Protein AF-A0A6G3WJV9-F1 (afdb_monomer_lite)

Foldseek 3Di:
DDCDDDCVVVVDDPDDDDQHADDLQEFDQFPVGTDWDWDADPVRDIDIGGHDDHDPDPNHAHPLLVVLVVCCVPCPPVDPDPSVVSNRD

Organism: NCBI:txid2706086

Sequence (89 aa):
VSTKLNRSHAVTGTRALILPTLGRTDKDVQAGGKQFVTVEDSMGMVHASRGNLTPASPHLLSEPAIIARLARAVLGAGSRTDWEAFERD

pLDDT: mean 93.69, std 2.6, range [79.19, 96.81]

Radius of gyration: 14.97 Å; chains: 1; bounding box: 36×36×32 Å

Secondary structure (DSSP, 8-state):
-BSS--GGGTS-SS-----BB--TTB--EETTEE--EEEE-TT--EEEE---BPPS-TT-B-HHHHHHHHHHHHHGGG--S-HHHHHH-

Structure (mmCIF, N/CA/C/O backbone):
data_AF-A0A6G3WJV9-F1
#
_entry.id   AF-A0A6G3WJV9-F1
#
loop_
_atom_site.group_PDB
_atom_site.id
_atom_site.type_symbol
_atom_site.label_atom_id
_atom_site.label_alt_id
_atom_site.label_comp_id
_atom_site.label_asym_id
_atom_site.label_entity_id
_atom_site.label_seq_id
_atom_site.pdbx_PDB_ins_code
_atom_site.Cartn_x
_atom_site.Cartn_y
_atom_site.Cartn_z
_atom_site.occupancy
_atom_site.B_iso_or_equiv
_atom_site.auth_seq_id
_atom_site.auth_comp_id
_atom_site.auth_asym_id
_atom_site.auth_atom_id
_atom_site.pdbx_PDB_model_num
ATOM 1 N N . VAL A 1 1 ? -3.821 -5.022 1.120 1.00 93.88 1 VAL A N 1
ATOM 2 C CA . VAL A 1 1 ? -3.227 -4.040 0.189 1.00 93.88 1 VAL A CA 1
ATOM 3 C C . VAL A 1 1 ? -2.219 -4.800 -0.647 1.00 93.88 1 VAL A C 1
ATOM 5 O O . VAL A 1 1 ? -1.497 -5.604 -0.067 1.00 93.88 1 VAL A O 1
ATOM 8 N N . SER A 1 2 ? -2.256 -4.680 -1.974 1.00 94.44 2 SER A N 1
ATOM 9 C CA . SER A 1 2 ? -1.553 -5.637 -2.841 1.00 94.44 2 SER A CA 1
ATOM 10 C C . SER A 1 2 ? -0.985 -4.971 -4.090 1.00 94.44 2 SER A C 1
ATOM 12 O O . SER A 1 2 ? -1.713 -4.327 -4.839 1.00 94.44 2 SER A O 1
ATOM 14 N N . THR A 1 3 ? 0.306 -5.180 -4.343 1.00 93.50 3 THR A N 1
ATOM 15 C CA . THR A 1 3 ? 1.008 -4.742 -5.567 1.00 93.50 3 THR A CA 1
ATOM 16 C C . THR A 1 3 ? 0.856 -5.743 -6.711 1.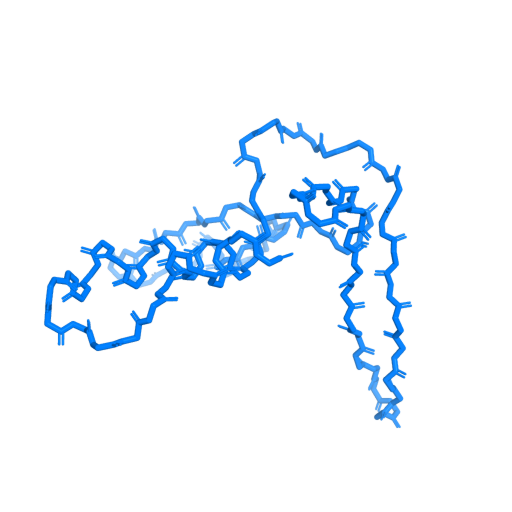00 93.50 3 THR A C 1
ATOM 18 O O . THR A 1 3 ? 0.903 -5.390 -7.885 1.00 93.50 3 THR A O 1
ATOM 21 N N . LYS A 1 4 ? 0.671 -7.023 -6.372 1.00 92.56 4 LYS A N 1
ATOM 22 C CA . LYS A 1 4 ? 0.505 -8.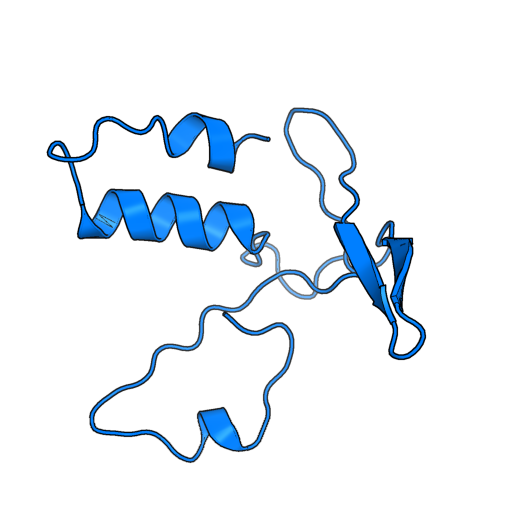128 -7.316 1.00 92.56 4 LYS A CA 1
ATOM 23 C C . LYS A 1 4 ? -0.416 -9.187 -6.729 1.00 92.56 4 LYS A C 1
ATOM 25 O O . LYS A 1 4 ? -0.426 -9.420 -5.520 1.00 92.56 4 LYS A O 1
ATOM 30 N N . LEU A 1 5 ? -1.160 -9.873 -7.593 1.00 92.75 5 LEU A N 1
ATOM 31 C CA . LEU A 1 5 ? -1.967 -11.016 -7.187 1.00 92.75 5 LEU A CA 1
ATOM 32 C C . LEU A 1 5 ? -1.093 -12.223 -6.806 1.00 92.75 5 LEU A C 1
ATOM 34 O O . LEU A 1 5 ? -0.145 -12.569 -7.507 1.00 92.75 5 LEU A O 1
ATOM 38 N N . ASN A 1 6 ? -1.442 -12.887 -5.708 1.00 93.69 6 ASN A N 1
ATOM 39 C CA . ASN A 1 6 ? -0.883 -14.159 -5.275 1.00 93.69 6 ASN A CA 1
ATOM 40 C C . ASN A 1 6 ? -2.021 -15.101 -4.817 1.00 93.69 6 ASN A C 1
ATOM 42 O O . ASN A 1 6 ? -3.195 -14.720 -4.828 1.00 93.69 6 ASN A O 1
ATOM 46 N N . ARG A 1 7 ? -1.673 -16.330 -4.409 1.00 92.88 7 ARG A N 1
ATOM 47 C CA . ARG A 1 7 ? -2.640 -17.378 -4.036 1.00 92.88 7 ARG A CA 1
ATOM 48 C C . ARG A 1 7 ? -3.573 -16.988 -2.884 1.00 92.88 7 ARG A C 1
ATOM 50 O O . ARG A 1 7 ? -4.715 -17.438 -2.888 1.00 92.88 7 ARG A O 1
ATOM 57 N N . SER A 1 8 ? -3.140 -16.162 -1.929 1.00 89.69 8 SER A N 1
ATOM 58 C CA . SER A 1 8 ? -3.989 -15.779 -0.790 1.00 89.69 8 SER A CA 1
ATOM 59 C C . SER A 1 8 ? -5.197 -14.941 -1.212 1.00 89.69 8 SER A C 1
ATOM 61 O O . SER A 1 8 ? -6.213 -14.949 -0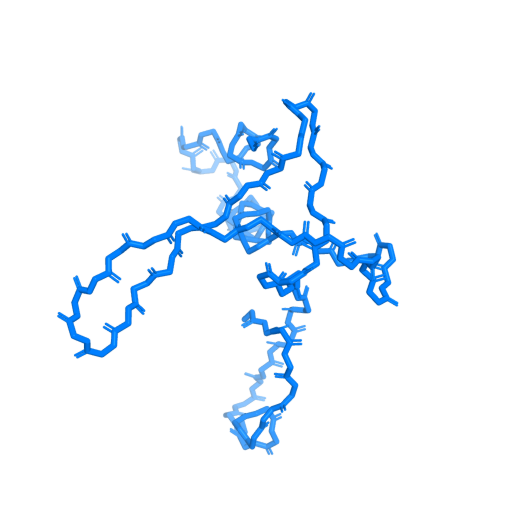.530 1.00 89.69 8 SER A O 1
ATOM 63 N N . HIS A 1 9 ? -5.149 -14.294 -2.379 1.00 93.81 9 HIS A N 1
ATOM 64 C CA . HIS A 1 9 ? -6.314 -13.596 -2.924 1.00 93.81 9 HIS A CA 1
ATOM 65 C C . HIS A 1 9 ? -7.385 -14.539 -3.488 1.00 93.81 9 HIS A C 1
ATOM 67 O O . HIS A 1 9 ? -8.519 -14.114 -3.675 1.00 93.81 9 HIS A O 1
ATOM 73 N N . ALA A 1 10 ? -7.036 -15.797 -3.769 1.00 93.19 10 ALA A N 1
ATOM 74 C CA . ALA A 1 10 ? -7.975 -16.819 -4.231 1.00 93.19 10 ALA A CA 1
ATOM 75 C C . ALA A 1 10 ? -8.478 -17.724 -3.093 1.00 93.19 10 ALA A C 1
ATOM 77 O O . ALA A 1 10 ? -9.433 -18.471 -3.283 1.00 93.19 10 ALA A O 1
ATOM 78 N N . VAL A 1 11 ? -7.836 -17.680 -1.920 1.00 94.31 11 VAL A N 1
ATOM 79 C CA . VAL A 1 11 ? -8.188 -18.489 -0.746 1.00 94.31 11 VAL A CA 1
ATOM 80 C C . VAL A 1 11 ? -8.534 -17.549 0.401 1.00 94.31 11 VAL A C 1
ATOM 82 O O . VAL A 1 11 ? -7.667 -17.145 1.174 1.00 94.31 11 VAL A O 1
ATOM 85 N N . THR A 1 12 ? -9.807 -17.169 0.487 1.00 94.12 12 THR A N 1
ATOM 86 C CA . THR A 1 12 ? -10.299 -16.169 1.441 1.00 94.12 12 THR A CA 1
ATOM 87 C C . THR A 1 12 ? -11.207 -16.799 2.495 1.00 94.12 12 THR A C 1
ATOM 89 O O . THR A 1 12 ? -11.779 -17.863 2.272 1.00 94.12 12 THR A O 1
ATOM 92 N N . GLY A 1 13 ? -11.387 -16.117 3.632 1.00 91.69 13 GLY A N 1
ATOM 93 C CA . GLY A 1 13 ? -12.502 -16.395 4.545 1.00 91.69 13 GLY A CA 1
ATOM 94 C C . GLY A 1 13 ? -13.838 -15.925 3.954 1.00 91.69 13 GLY A C 1
ATOM 95 O O . GLY A 1 13 ? -14.011 -15.889 2.738 1.00 91.69 13 GLY A O 1
ATOM 96 N N . THR A 1 14 ? -14.766 -15.476 4.802 1.00 95.62 14 THR A N 1
ATOM 97 C CA . THR A 1 14 ? -16.094 -14.991 4.373 1.00 95.62 14 THR A CA 1
ATOM 98 C C . THR A 1 14 ? -16.028 -13.885 3.318 1.00 95.62 14 THR A C 1
ATOM 100 O O . THR A 1 14 ? -16.845 -13.841 2.402 1.00 95.62 14 THR A O 1
ATOM 103 N N . ARG A 1 15 ? -15.066 -12.967 3.445 1.00 92.62 15 ARG A N 1
ATOM 104 C CA . ARG A 1 15 ? -14.848 -11.878 2.493 1.00 92.62 15 ARG A CA 1
ATOM 105 C C . ARG A 1 15 ? -13.401 -11.412 2.564 1.00 92.62 15 ARG A C 1
ATOM 107 O O . ARG A 1 15 ? -12.837 -11.321 3.651 1.00 92.62 15 ARG A O 1
ATOM 114 N N . ALA A 1 16 ? -12.837 -11.055 1.418 1.00 93.19 16 ALA A N 1
ATOM 115 C CA . ALA A 1 16 ? -11.593 -10.304 1.339 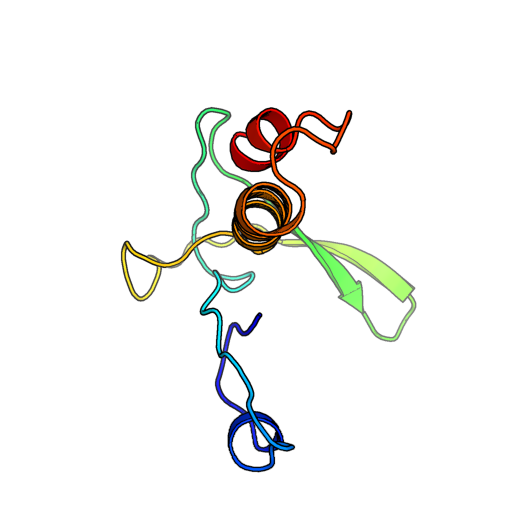1.00 93.19 16 ALA A CA 1
ATOM 116 C C . ALA A 1 16 ? -11.749 -9.137 0.362 1.00 93.19 16 ALA A C 1
ATOM 118 O O . ALA A 1 16 ? -12.555 -9.193 -0.569 1.00 93.19 16 ALA A O 1
ATOM 119 N N . LEU A 1 17 ? -10.973 -8.080 0.587 1.00 93.12 17 LEU A N 1
ATOM 120 C CA . LEU A 1 17 ? -10.857 -6.945 -0.320 1.00 93.12 17 LEU A CA 1
ATOM 121 C C . LEU A 1 17 ? -9.428 -6.890 -0.844 1.00 93.12 17 LEU A C 1
ATOM 123 O O . LEU A 1 17 ? -8.470 -6.958 -0.072 1.00 93.12 17 LEU A O 1
ATOM 127 N N . ILE A 1 18 ? -9.291 -6.730 -2.155 1.00 94.25 18 ILE A N 1
ATOM 128 C CA . ILE A 1 18 ? -8.013 -6.406 -2.778 1.00 94.25 18 ILE A CA 1
ATOM 129 C C . ILE A 1 18 ? -8.000 -4.897 -2.967 1.00 94.25 18 ILE A C 1
ATOM 131 O O . ILE A 1 18 ? -8.880 -4.345 -3.621 1.00 94.25 18 ILE A O 1
ATOM 135 N N . LEU A 1 19 ? -7.006 -4.246 -2.372 1.00 95.56 19 LEU A N 1
ATOM 136 C CA . LEU A 1 19 ? -6.759 -2.815 -2.512 1.00 95.56 19 LEU A CA 1
ATOM 137 C C . LEU A 1 19 ? -5.457 -2.667 -3.309 1.00 95.56 19 LEU A C 1
ATOM 139 O O . LEU A 1 19 ? -4.388 -2.868 -2.719 1.00 95.56 19 LEU A O 1
ATOM 143 N N . PRO A 1 20 ? -5.534 -2.439 -4.635 1.00 95.56 20 PRO A N 1
ATOM 144 C CA . PRO A 1 20 ? -4.359 -2.302 -5.486 1.00 95.56 20 PRO A CA 1
ATOM 145 C C . PRO A 1 20 ? -3.508 -1.109 -5.056 1.00 95.56 20 PRO A C 1
ATOM 147 O O . PRO A 1 20 ? -4.041 -0.022 -4.839 1.00 95.56 20 PRO A O 1
ATOM 150 N N . THR A 1 21 ? -2.197 -1.305 -4.951 1.00 96.56 21 THR A N 1
ATOM 151 C CA . THR A 1 21 ? -1.257 -0.255 -4.540 1.00 96.56 21 THR A CA 1
ATOM 152 C C . THR A 1 21 ? -0.076 -0.151 -5.493 1.00 96.56 21 THR A C 1
ATOM 154 O O . THR A 1 21 ? 0.218 -1.095 -6.232 1.00 96.56 21 THR A O 1
ATOM 157 N N . LEU A 1 22 ? 0.593 0.998 -5.464 1.00 96.19 22 LEU A N 1
ATOM 158 C CA . LEU A 1 22 ? 1.853 1.225 -6.160 1.00 96.19 22 LEU A CA 1
ATOM 159 C C . LEU A 1 22 ? 2.921 0.237 -5.674 1.00 96.19 22 LEU A C 1
ATOM 161 O O . LEU A 1 22 ? 3.117 0.031 -4.476 1.00 96.19 22 LEU A O 1
ATOM 165 N N . GLY A 1 23 ? 3.632 -0.378 -6.612 1.00 94.06 23 GLY A N 1
ATOM 166 C CA . GLY A 1 23 ? 4.838 -1.140 -6.321 1.00 94.06 23 GLY A CA 1
ATOM 167 C C . GLY A 1 23 ? 6.045 -0.230 -6.102 1.00 94.06 23 GLY A C 1
ATOM 168 O O . GLY A 1 23 ? 6.095 0.898 -6.579 1.00 94.06 23 GLY A O 1
ATOM 169 N N . ARG A 1 24 ? 7.098 -0.756 -5.464 1.00 92.81 24 ARG A N 1
ATOM 170 C CA . ARG A 1 24 ? 8.356 -0.014 -5.220 1.00 92.81 24 ARG A CA 1
ATOM 171 C C . ARG A 1 24 ? 9.040 0.526 -6.487 1.00 92.81 24 ARG A C 1
ATOM 173 O O . ARG A 1 24 ? 9.895 1.400 -6.414 1.00 92.81 24 ARG A O 1
ATOM 180 N N . THR A 1 25 ? 8.728 -0.047 -7.649 1.00 94.00 25 THR A N 1
ATOM 181 C CA . THR A 1 25 ? 9.255 0.370 -8.956 1.00 94.00 25 THR A CA 1
ATOM 182 C C . THR A 1 25 ? 8.402 1.432 -9.635 1.00 94.00 25 THR A C 1
ATOM 184 O O . THR A 1 25 ? 8.881 2.059 -10.585 1.00 94.00 25 THR A O 1
ATOM 187 N N . ASP A 1 26 ? 7.176 1.642 -9.165 1.00 95.56 26 ASP A N 1
ATOM 188 C CA . ASP A 1 26 ? 6.255 2.617 -9.727 1.00 95.56 26 ASP A CA 1
ATOM 189 C C . ASP A 1 26 ? 6.618 4.021 -9.260 1.00 95.56 26 ASP A C 1
ATOM 191 O O . ASP A 1 26 ? 7.070 4.254 -8.138 1.00 95.56 26 ASP A O 1
ATOM 195 N N . LYS A 1 27 ? 6.459 4.977 -10.163 1.00 95.56 27 LYS A N 1
ATOM 196 C CA . LYS A 1 27 ? 6.675 6.382 -9.875 1.00 95.56 27 LYS A CA 1
ATOM 197 C C . LYS A 1 27 ? 5.529 6.880 -9.004 1.00 95.56 27 LYS A C 1
ATOM 199 O O . LYS A 1 27 ? 4.393 6.948 -9.463 1.00 95.56 27 LYS A O 1
ATOM 204 N N . ASP A 1 28 ? 5.874 7.278 -7.790 1.00 94.56 28 ASP A N 1
ATOM 205 C CA . ASP A 1 28 ? 4.972 7.935 -6.857 1.00 94.56 28 ASP A CA 1
ATOM 206 C C . ASP A 1 28 ? 5.303 9.434 -6.797 1.00 94.56 28 ASP A C 1
ATOM 208 O O . ASP A 1 28 ? 6.449 9.822 -6.538 1.00 94.56 28 ASP A O 1
ATOM 212 N N . VAL A 1 29 ? 4.323 10.272 -7.133 1.00 91.69 29 VAL A N 1
ATOM 213 C CA . VAL A 1 29 ? 4.452 11.733 -7.161 1.00 91.69 29 VAL A CA 1
ATOM 214 C C . VAL A 1 29 ? 3.322 12.322 -6.335 1.00 91.69 29 VAL A C 1
ATOM 216 O O . VAL A 1 29 ? 2.160 12.227 -6.722 1.00 91.69 29 VAL A O 1
ATOM 219 N N . GLN A 1 30 ? 3.693 12.956 -5.229 1.00 89.62 30 GLN A N 1
ATOM 220 C CA . GLN A 1 30 ? 2.785 13.646 -4.321 1.00 89.62 30 GLN A CA 1
ATOM 221 C C . GLN A 1 30 ? 2.989 15.160 -4.406 1.00 89.62 30 GLN A C 1
ATOM 223 O O . GLN A 1 30 ? 3.837 15.648 -5.160 1.00 89.62 30 GLN A O 1
ATOM 228 N N . ALA A 1 31 ? 2.227 15.918 -3.616 1.00 87.19 31 ALA A N 1
ATOM 229 C CA . ALA A 1 31 ? 2.362 17.373 -3.543 1.00 87.19 31 ALA A CA 1
ATOM 230 C C . ALA A 1 31 ? 3.794 17.809 -3.169 1.00 87.19 31 ALA A C 1
ATOM 232 O O . ALA A 1 31 ? 4.296 18.792 -3.711 1.00 87.19 31 ALA A O 1
ATOM 233 N N . GLY A 1 32 ? 4.469 17.045 -2.299 1.00 86.69 32 GLY A N 1
ATOM 234 C CA . GLY A 1 32 ? 5.871 17.254 -1.912 1.00 86.69 32 GLY A CA 1
ATOM 235 C C . GLY A 1 32 ? 6.910 16.812 -2.954 1.00 86.69 32 GLY A C 1
ATOM 236 O O . GLY A 1 32 ? 8.105 17.043 -2.769 1.00 86.69 32 GLY A O 1
ATOM 237 N N . GLY A 1 33 ? 6.482 16.204 -4.064 1.00 91.50 33 GLY A N 1
ATOM 238 C CA . GLY A 1 33 ? 7.348 15.734 -5.141 1.00 91.50 33 GLY A CA 1
ATOM 239 C C . GLY A 1 33 ? 7.459 14.212 -5.220 1.00 91.50 33 GLY A C 1
ATOM 240 O O . GLY A 1 33 ? 6.543 13.471 -4.871 1.00 91.50 33 GLY A O 1
ATOM 241 N N . LYS A 1 34 ? 8.578 13.736 -5.780 1.00 92.94 34 LYS A N 1
ATOM 242 C CA . LYS A 1 34 ? 8.790 12.309 -6.050 1.00 92.94 34 LYS A CA 1
ATOM 243 C C . LYS A 1 34 ? 9.165 11.554 -4.774 1.00 92.94 34 LYS A C 1
ATOM 245 O O . LYS A 1 34 ? 10.256 11.767 -4.227 1.00 92.94 34 LYS A O 1
ATOM 250 N N . GLN A 1 35 ? 8.312 10.610 -4.396 1.00 93.44 35 GLN A N 1
ATOM 251 C CA . GLN A 1 35 ? 8.466 9.823 -3.180 1.00 93.44 35 GLN A CA 1
ATOM 252 C C . GLN A 1 35 ? 9.477 8.683 -3.328 1.00 93.44 35 GLN A C 1
ATOM 254 O O . GLN A 1 35 ? 9.914 8.315 -4.429 1.00 93.44 35 GLN A O 1
ATOM 259 N N . PHE A 1 36 ? 9.895 8.152 -2.183 1.00 92.94 36 PHE A N 1
ATOM 260 C CA . PHE A 1 36 ? 10.700 6.943 -2.075 1.00 92.94 36 PHE A CA 1
ATOM 261 C C . PHE A 1 36 ? 10.156 6.069 -0.950 1.00 92.94 36 PHE A C 1
ATOM 263 O O . PHE A 1 36 ? 9.563 6.566 -0.001 1.00 92.94 36 PHE A O 1
ATOM 270 N N . VAL A 1 37 ? 10.395 4.767 -1.049 1.00 91.62 37 VAL A N 1
ATOM 271 C CA . VAL A 1 37 ? 10.054 3.806 0.005 1.00 91.62 37 VAL A CA 1
ATOM 272 C C . VAL A 1 37 ? 11.326 3.190 0.560 1.00 91.62 37 VAL A C 1
ATOM 274 O O . VAL A 1 37 ? 12.309 3.046 -0.166 1.00 91.62 37 VAL A O 1
ATOM 277 N N . THR A 1 38 ? 11.335 2.817 1.831 1.00 93.25 38 THR A N 1
ATOM 278 C CA . THR A 1 38 ? 12.414 2.008 2.401 1.00 93.25 38 THR A CA 1
ATOM 279 C C . THR A 1 38 ? 12.087 0.527 2.249 1.00 93.25 38 THR A C 1
ATOM 281 O O . THR A 1 38 ? 10.928 0.118 2.298 1.00 93.25 38 THR A O 1
ATOM 284 N N . VAL A 1 39 ? 13.112 -0.284 2.010 1.00 91.31 39 VAL A N 1
ATOM 285 C CA . VAL A 1 39 ? 13.001 -1.740 1.916 1.00 91.31 39 VAL A CA 1
ATOM 286 C C . VAL A 1 39 ? 14.061 -2.347 2.816 1.00 91.31 39 VAL A C 1
ATOM 288 O O . VAL A 1 39 ? 15.215 -1.925 2.770 1.00 91.31 39 VAL A O 1
ATOM 291 N N . GLU A 1 40 ? 13.648 -3.328 3.608 1.00 95.38 40 GLU A N 1
ATOM 292 C CA . GLU A 1 40 ? 14.526 -4.190 4.391 1.00 95.38 40 GLU A CA 1
ATOM 293 C C . GLU A 1 40 ? 14.712 -5.522 3.652 1.00 95.38 40 GLU A C 1
ATOM 295 O O . GLU A 1 40 ? 13.741 -6.089 3.137 1.00 95.38 40 GLU A O 1
ATOM 300 N N . ASP A 1 41 ? 15.950 -6.007 3.557 1.00 92.94 41 ASP A N 1
ATOM 301 C CA . ASP A 1 41 ? 16.258 -7.323 2.993 1.00 92.94 41 ASP A CA 1
ATOM 302 C C . ASP A 1 41 ? 16.457 -8.403 4.072 1.00 92.94 41 ASP A C 1
ATOM 304 O O . ASP A 1 41 ? 16.431 -8.144 5.272 1.00 92.94 41 ASP A O 1
ATOM 308 N N . SER A 1 42 ? 16.659 -9.655 3.654 1.00 93.81 42 SER A N 1
ATOM 309 C CA . SER A 1 42 ? 16.826 -10.787 4.578 1.00 93.81 42 SER A CA 1
ATOM 310 C C . SER A 1 42 ? 18.088 -10.722 5.445 1.00 93.81 42 SER A C 1
ATOM 312 O O . SER A 1 42 ? 18.218 -11.527 6.364 1.00 93.81 42 SER A O 1
ATOM 314 N N . MET A 1 43 ? 19.013 -9.805 5.154 1.00 96.00 43 MET A N 1
ATOM 315 C CA . MET A 1 43 ? 20.217 -9.564 5.950 1.00 96.00 43 MET A CA 1
ATOM 316 C C . MET A 1 43 ? 20.017 -8.408 6.944 1.00 96.00 43 MET A C 1
ATOM 318 O O . MET A 1 43 ? 20.963 -8.033 7.635 1.00 96.00 43 MET A O 1
ATOM 322 N N . GLY A 1 44 ? 18.799 -7.854 7.033 1.00 93.88 44 GLY A N 1
ATOM 323 C CA . GLY A 1 44 ? 18.448 -6.742 7.918 1.00 93.88 44 GLY A CA 1
ATOM 324 C C . GLY A 1 44 ? 18.915 -5.379 7.404 1.00 93.88 44 GLY A C 1
ATOM 325 O O . GLY A 1 44 ? 18.991 -4.421 8.175 1.00 93.88 44 GLY A O 1
ATOM 326 N N . MET A 1 45 ? 19.270 -5.273 6.120 1.00 95.12 45 MET A N 1
ATOM 327 C CA . MET A 1 45 ? 19.772 -4.028 5.548 1.00 95.12 45 MET A CA 1
ATOM 328 C C . MET A 1 45 ? 18.626 -3.167 5.020 1.00 95.12 45 MET A C 1
ATOM 330 O O . MET A 1 45 ? 17.808 -3.625 4.222 1.00 95.12 45 MET A O 1
ATOM 334 N N . VAL A 1 46 ? 18.589 -1.898 5.441 1.00 95.44 46 VAL A N 1
ATOM 335 C CA . VAL A 1 46 ? 17.560 -0.930 5.034 1.00 95.44 46 VAL A CA 1
ATOM 336 C C . VAL A 1 46 ? 18.092 -0.003 3.946 1.00 95.44 46 VAL A C 1
ATOM 338 O O . VAL A 1 46 ? 19.091 0.695 4.132 1.00 95.44 46 VAL A O 1
ATOM 341 N N . HIS A 1 47 ? 17.383 0.060 2.819 1.00 93.75 47 HIS A N 1
ATOM 342 C CA . HIS A 1 47 ? 17.745 0.906 1.682 1.00 93.75 47 HIS A CA 1
ATOM 343 C C . HIS A 1 47 ? 16.538 1.644 1.102 1.00 93.75 47 HIS A C 1
ATOM 345 O O . HIS A 1 47 ? 15.415 1.145 1.116 1.00 93.75 47 HIS A O 1
ATOM 351 N N . ALA A 1 48 ? 16.774 2.831 0.539 1.00 93.69 48 ALA A N 1
ATOM 352 C CA . ALA A 1 48 ? 15.748 3.587 -0.172 1.00 93.69 48 ALA A CA 1
ATOM 353 C C . ALA A 1 48 ? 15.550 3.057 -1.605 1.00 93.69 48 ALA A C 1
ATOM 355 O O . ALA A 1 48 ? 16.509 2.818 -2.339 1.00 93.69 48 ALA A O 1
ATOM 356 N N . SER A 1 49 ? 14.296 2.944 -2.035 1.00 92.81 49 SER A N 1
ATOM 357 C CA . SER A 1 49 ? 13.881 2.589 -3.388 1.00 92.81 49 SER A CA 1
ATOM 358 C C . SER A 1 49 ? 13.044 3.717 -3.982 1.00 92.81 49 SER A C 1
ATOM 360 O O . SER A 1 49 ? 12.037 4.137 -3.413 1.00 92.81 49 SER A O 1
ATOM 362 N N . ARG A 1 50 ? 13.471 4.221 -5.143 1.00 93.56 50 ARG A N 1
ATOM 363 C CA . ARG A 1 50 ? 12.754 5.240 -5.915 1.00 93.56 50 ARG A CA 1
ATOM 364 C C . ARG A 1 50 ? 12.265 4.640 -7.221 1.00 93.56 50 ARG A C 1
ATOM 366 O O . ARG A 1 50 ? 13.055 4.442 -8.144 1.00 93.56 50 ARG A O 1
ATOM 373 N N . GLY A 1 51 ? 10.964 4.396 -7.310 1.00 91.69 51 GLY A N 1
ATOM 374 C CA . GLY A 1 51 ? 10.352 3.896 -8.530 1.00 91.69 51 GLY A CA 1
ATOM 375 C C . GLY A 1 51 ? 10.422 4.905 -9.676 1.00 91.69 51 GLY A C 1
ATOM 376 O O . GLY A 1 51 ? 10.456 6.122 -9.476 1.00 91.69 51 GLY A O 1
ATOM 377 N N . ASN A 1 52 ? 10.510 4.413 -10.908 1.00 94.81 52 ASN A N 1
ATOM 378 C CA . ASN A 1 52 ? 10.567 5.261 -12.102 1.00 94.81 52 ASN A CA 1
ATOM 379 C C . ASN A 1 52 ? 9.630 4.806 -13.222 1.00 94.81 52 ASN A C 1
ATOM 381 O O . ASN A 1 52 ? 9.485 5.524 -14.212 1.00 94.81 52 ASN A O 1
ATOM 385 N N . LEU A 1 53 ? 8.993 3.647 -13.065 1.00 95.88 53 LEU A N 1
ATOM 386 C CA . LEU A 1 53 ? 8.026 3.136 -14.023 1.00 95.88 53 LEU A CA 1
ATOM 387 C C . LEU A 1 53 ? 6.729 3.934 -13.924 1.00 95.88 53 LEU A C 1
ATOM 389 O O . LEU A 1 53 ? 6.344 4.389 -12.850 1.00 95.88 53 LEU A O 1
ATOM 393 N N . THR A 1 54 ? 6.052 4.122 -15.049 1.00 95.88 54 THR A N 1
ATOM 394 C CA . THR A 1 54 ? 4.697 4.673 -15.030 1.00 95.88 54 THR A CA 1
ATOM 395 C C . THR A 1 54 ? 3.772 3.652 -14.360 1.00 95.88 54 THR A C 1
ATOM 397 O O . THR A 1 54 ? 3.801 2.491 -14.777 1.00 95.88 54 THR A O 1
ATOM 400 N N . PRO A 1 55 ? 2.966 4.047 -13.355 1.00 94.88 55 PRO A N 1
ATOM 401 C CA . PRO A 1 55 ? 2.011 3.143 -12.726 1.00 94.88 55 PRO A CA 1
ATOM 402 C C . PRO A 1 55 ? 1.093 2.485 -13.756 1.00 94.88 55 PRO A C 1
ATOM 404 O O . PRO A 1 55 ? 0.671 3.122 -14.723 1.00 94.88 55 PRO A O 1
ATOM 407 N N . ALA A 1 56 ? 0.733 1.223 -13.524 1.00 93.56 56 ALA A N 1
ATOM 408 C CA . ALA A 1 56 ? -0.124 0.468 -14.441 1.00 93.56 56 ALA A CA 1
ATOM 409 C C . ALA A 1 56 ? -1.541 1.061 -14.594 1.00 93.56 56 ALA A C 1
ATOM 411 O O . ALA A 1 56 ? -2.249 0.744 -15.546 1.00 93.56 56 ALA A O 1
ATOM 412 N N . SER A 1 57 ? -1.969 1.900 -13.650 1.00 94.81 57 SER A N 1
ATOM 413 C CA . SER A 1 57 ? -3.254 2.593 -13.674 1.00 94.81 57 SER A CA 1
ATOM 414 C C . SER A 1 57 ? -3.161 3.906 -12.889 1.00 94.81 57 SER A C 1
ATOM 416 O O . SER A 1 57 ? -2.484 3.937 -11.858 1.00 94.81 57 SER A O 1
ATOM 418 N N . PRO A 1 58 ? -3.870 4.973 -13.308 1.00 93.31 58 PRO A N 1
ATOM 419 C CA . PRO A 1 58 ? -3.939 6.233 -12.562 1.00 93.31 58 PRO A CA 1
ATOM 420 C C . 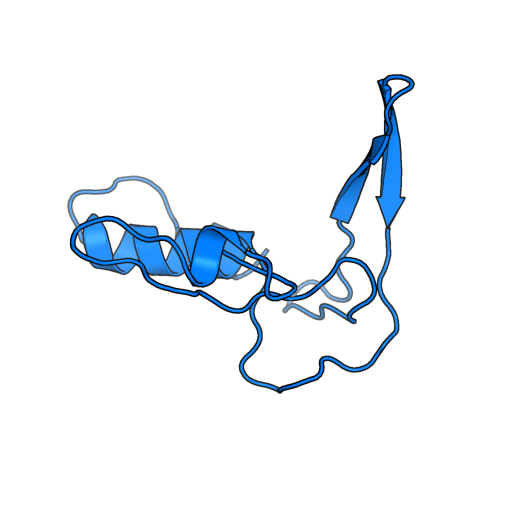PRO A 1 58 ? -4.720 6.116 -11.243 1.00 93.31 58 PRO A C 1
ATOM 422 O O . PRO A 1 58 ? -4.737 7.054 -10.455 1.00 93.31 58 PRO A O 1
ATOM 425 N N . HIS A 1 59 ? -5.392 4.987 -11.003 1.00 94.00 59 HIS A N 1
ATOM 426 C CA . HIS A 1 59 ? -6.144 4.738 -9.772 1.00 94.00 59 HIS A CA 1
ATOM 427 C C . HIS A 1 59 ? -5.308 4.081 -8.669 1.00 94.00 59 HIS A C 1
ATOM 429 O O . HIS A 1 59 ? -5.823 3.863 -7.573 1.00 94.00 59 HIS A O 1
ATOM 435 N N . LEU A 1 60 ? -4.052 3.722 -8.952 1.00 95.50 60 LEU A N 1
ATOM 436 C CA . LEU A 1 60 ? -3.165 3.166 -7.937 1.00 95.50 60 LEU A CA 1
ATOM 437 C C . LEU A 1 60 ? -2.758 4.255 -6.947 1.00 95.50 60 LEU A C 1
ATOM 439 O O . LEU A 1 60 ? -2.391 5.361 -7.332 1.00 95.50 60 LEU A O 1
ATOM 443 N N . LEU A 1 61 ? -2.813 3.905 -5.667 1.00 95.25 61 LEU A N 1
ATOM 444 C CA . LEU A 1 61 ? -2.424 4.764 -4.556 1.00 95.25 61 LEU A CA 1
ATOM 445 C C . LEU A 1 61 ? -1.229 4.148 -3.830 1.00 95.25 61 LEU A C 1
ATOM 447 O O . LEU A 1 61 ? -1.044 2.925 -3.861 1.00 95.25 61 LEU A O 1
ATOM 451 N N . SER A 1 62 ? -0.445 4.979 -3.145 1.00 94.38 62 SER A N 1
ATOM 452 C CA . SER A 1 62 ? 0.564 4.497 -2.203 1.00 94.38 62 SER A CA 1
ATOM 453 C C . SER A 1 62 ? -0.106 3.722 -1.061 1.00 94.38 62 SER A C 1
ATOM 455 O O . SER A 1 62 ? -1.281 3.935 -0.742 1.00 94.38 62 SER A O 1
ATOM 457 N N . GLU A 1 63 ? 0.619 2.787 -0.447 1.00 94.62 63 GLU A N 1
ATOM 458 C CA . GLU A 1 63 ? 0.093 2.039 0.697 1.00 94.62 63 GLU A CA 1
ATOM 459 C C . GLU A 1 63 ? -0.326 2.975 1.850 1.00 94.62 63 GLU A C 1
ATOM 461 O O . GLU A 1 63 ? -1.465 2.833 2.311 1.00 94.62 63 GLU A O 1
ATOM 466 N N . PRO A 1 64 ? 0.476 3.990 2.249 1.00 94.25 64 PRO A N 1
ATOM 467 C CA . PRO A 1 64 ? 0.060 4.975 3.248 1.00 94.25 64 PRO A CA 1
ATOM 468 C C . PRO A 1 64 ? -1.247 5.691 2.892 1.00 94.25 64 PRO A C 1
ATOM 470 O O . PRO A 1 64 ? -2.133 5.787 3.742 1.00 94.25 64 PRO A O 1
ATOM 473 N N . ALA A 1 65 ? -1.432 6.104 1.633 1.00 95.38 65 ALA A N 1
ATOM 474 C CA . ALA A 1 65 ? -2.665 6.758 1.196 1.00 95.38 65 ALA A CA 1
ATOM 475 C C . ALA A 1 65 ? -3.889 5.830 1.303 1.00 95.38 65 ALA A C 1
ATOM 477 O O . ALA A 1 65 ? -4.968 6.260 1.720 1.00 95.38 65 ALA A O 1
ATOM 478 N N . ILE A 1 66 ? -3.739 4.540 0.978 1.00 96.75 66 ILE A N 1
ATOM 479 C CA . ILE A 1 66 ? -4.818 3.550 1.140 1.00 96.75 66 ILE A CA 1
ATOM 480 C C . ILE A 1 66 ? -5.189 3.398 2.617 1.00 96.75 66 ILE A C 1
ATOM 482 O O . ILE A 1 66 ? -6.378 3.400 2.949 1.00 96.75 66 ILE A O 1
ATOM 486 N N . ILE A 1 67 ? -4.195 3.284 3.500 1.00 96.31 67 ILE A N 1
ATOM 487 C CA . ILE A 1 67 ? -4.422 3.141 4.942 1.00 96.31 67 ILE A CA 1
ATOM 488 C C . ILE A 1 67 ? -5.077 4.397 5.521 1.00 96.31 67 ILE A C 1
ATOM 490 O O . ILE A 1 67 ? -6.069 4.275 6.240 1.00 96.31 67 ILE A O 1
ATOM 494 N N . ALA A 1 68 ? -4.600 5.589 5.160 1.00 96.56 68 ALA A N 1
ATOM 495 C CA . ALA A 1 68 ? -5.171 6.859 5.596 1.00 96.56 68 ALA A CA 1
ATOM 496 C C . ALA A 1 68 ? -6.647 7.001 5.186 1.00 96.56 68 ALA A C 1
ATOM 498 O O . ALA A 1 68 ? -7.509 7.288 6.024 1.00 96.56 68 ALA A O 1
ATOM 499 N N . ARG A 1 69 ? -6.975 6.719 3.918 1.00 96.25 69 ARG A N 1
ATOM 500 C CA . ARG A 1 69 ? -8.363 6.747 3.425 1.00 96.25 69 ARG A CA 1
ATOM 501 C C . ARG A 1 69 ? -9.247 5.724 4.129 1.00 96.25 69 ARG A C 1
ATOM 503 O O . ARG A 1 69 ? -10.380 6.044 4.491 1.00 96.25 69 ARG A O 1
ATOM 510 N N . LEU A 1 70 ? -8.738 4.510 4.345 1.00 96.69 70 LEU A N 1
ATOM 511 C CA . LEU A 1 70 ? -9.474 3.462 5.050 1.00 96.69 70 LEU A CA 1
ATOM 512 C C . LEU A 1 70 ? -9.736 3.855 6.507 1.00 96.69 70 LEU A C 1
ATOM 514 O O . LEU A 1 70 ? -10.862 3.715 6.981 1.00 96.69 70 LEU A O 1
ATOM 518 N N . ALA A 1 71 ? -8.732 4.390 7.200 1.00 96.81 71 ALA A N 1
ATOM 519 C CA . ALA A 1 71 ? -8.863 4.843 8.578 1.00 96.81 71 ALA A CA 1
ATOM 520 C C . ALA A 1 71 ? -9.921 5.946 8.702 1.00 96.81 71 ALA A C 1
ATOM 522 O O . ALA A 1 71 ? -10.780 5.869 9.577 1.00 96.81 71 ALA A O 1
ATOM 523 N N . ARG A 1 72 ? -9.944 6.916 7.778 1.00 96.06 72 ARG A N 1
ATOM 524 C CA . ARG A 1 72 ? -11.003 7.939 7.726 1.00 96.06 72 ARG A CA 1
ATOM 525 C C . ARG A 1 72 ? -12.387 7.335 7.511 1.00 96.06 72 ARG A C 1
ATOM 527 O O . ARG A 1 72 ? -13.324 7.716 8.207 1.00 96.06 72 ARG A O 1
ATOM 534 N N . ALA A 1 73 ? -12.513 6.396 6.574 1.00 95.75 73 ALA A N 1
ATOM 535 C CA . ALA A 1 73 ? -13.789 5.760 6.256 1.00 95.75 73 ALA A CA 1
ATOM 536 C C . ALA A 1 73 ? -14.332 4.895 7.407 1.00 95.75 73 ALA A C 1
ATOM 538 O O . ALA A 1 73 ? -15.543 4.823 7.596 1.00 95.75 73 ALA A O 1
ATOM 539 N N . VAL A 1 74 ? -13.449 4.241 8.168 1.00 96.38 74 VAL A N 1
ATOM 540 C CA . VAL A 1 74 ? -13.830 3.300 9.235 1.00 96.38 74 VAL A CA 1
ATOM 541 C C . VAL A 1 74 ? -13.968 3.985 10.595 1.00 96.38 74 VAL A C 1
ATOM 543 O O . VAL A 1 74 ? -14.900 3.683 11.334 1.00 96.38 74 VAL A O 1
ATOM 546 N N . LEU A 1 75 ? -13.053 4.893 10.944 1.00 96.50 75 LEU A N 1
ATOM 547 C CA . LEU A 1 75 ? -13.007 5.530 12.266 1.00 96.50 75 LEU A CA 1
ATOM 548 C C . LEU A 1 75 ? -13.792 6.849 12.321 1.00 96.50 75 LEU A C 1
ATOM 550 O O . LEU A 1 75 ? -14.240 7.257 13.394 1.00 96.50 75 LEU A O 1
ATOM 554 N N . GLY A 1 76 ? -13.961 7.522 11.178 1.00 92.38 76 GLY A N 1
ATOM 555 C CA . GLY A 1 76 ? -14.705 8.774 11.071 1.00 92.38 76 GLY A CA 1
ATOM 556 C C . GLY A 1 76 ? -14.229 9.857 12.047 1.00 92.38 76 GLY A C 1
ATOM 557 O O . GLY A 1 76 ? -13.045 9.961 12.372 1.00 92.38 76 GLY A O 1
ATOM 558 N N . ALA A 1 77 ? -15.178 10.655 12.546 1.00 90.19 77 ALA A N 1
ATOM 559 C CA . ALA A 1 77 ? -14.920 11.767 13.466 1.00 90.19 77 ALA A CA 1
ATOM 560 C C . ALA A 1 77 ? -14.436 11.338 14.868 1.00 90.19 77 ALA A C 1
ATOM 562 O O . ALA A 1 77 ? -14.023 12.185 15.655 1.00 90.19 77 ALA A O 1
ATOM 563 N N . GLY A 1 78 ? -14.482 10.041 15.198 1.00 92.12 78 GLY A N 1
ATOM 564 C CA . GLY A 1 78 ? -13.987 9.526 16.479 1.00 92.12 78 GLY A CA 1
ATOM 565 C C . GLY A 1 78 ? -12.459 9.451 16.562 1.00 92.12 78 GLY A C 1
ATOM 566 O O . GLY A 1 78 ? -11.903 9.354 17.655 1.00 92.12 78 GLY A O 1
ATOM 567 N N . SER A 1 79 ? -11.764 9.509 15.423 1.00 96.19 79 SER A N 1
ATOM 568 C CA . SER A 1 79 ? -10.304 9.514 15.384 1.00 96.19 79 SER A CA 1
ATOM 569 C C . SER A 1 79 ? -9.740 10.915 15.608 1.00 96.19 79 SER A C 1
ATOM 571 O O . SER A 1 79 ? -10.074 11.848 14.885 1.00 96.19 79 SER A O 1
ATOM 573 N N . ARG A 1 80 ? -8.797 11.041 16.549 1.00 95.62 80 ARG A N 1
ATOM 574 C CA . ARG A 1 80 ? -8.035 12.281 16.787 1.00 95.62 80 ARG A CA 1
ATOM 575 C C . ARG A 1 80 ? -6.816 12.442 15.870 1.00 95.62 80 ARG A C 1
ATOM 577 O O . ARG A 1 80 ? -6.204 13.503 15.868 1.00 95.62 80 ARG A O 1
ATOM 584 N N . THR A 1 81 ? -6.445 11.393 15.137 1.00 96.06 81 THR A N 1
ATOM 585 C CA . THR A 1 81 ? -5.324 11.401 14.188 1.00 96.06 81 THR A CA 1
ATOM 586 C C . THR A 1 81 ? -5.700 12.150 12.913 1.00 96.06 81 THR A C 1
ATOM 588 O O . THR A 1 81 ? -6.746 11.864 12.326 1.00 96.06 81 THR A O 1
ATOM 591 N N . ASP A 1 82 ? -4.829 13.052 12.453 1.00 94.31 82 ASP A N 1
ATOM 592 C CA . ASP A 1 82 ? -4.967 13.729 11.158 1.00 94.31 82 ASP A CA 1
ATOM 593 C C . ASP A 1 82 ? -4.534 12.806 10.011 1.00 94.31 82 ASP A C 1
ATOM 5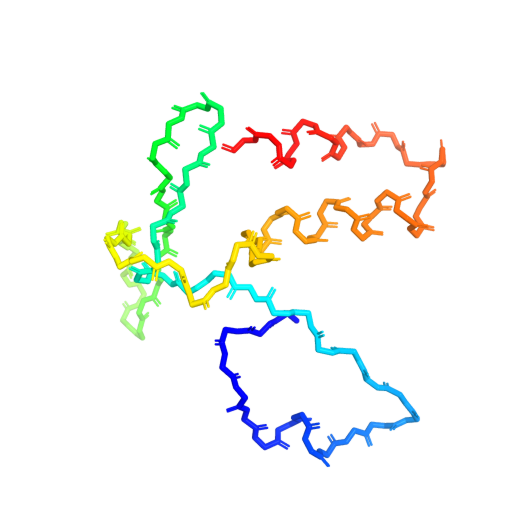95 O O . ASP A 1 82 ? -3.438 12.903 9.463 1.00 94.31 82 ASP A O 1
ATOM 599 N N . TRP A 1 83 ? -5.407 11.864 9.661 1.00 95.38 83 TRP A N 1
ATOM 600 C CA . TRP A 1 83 ? -5.178 10.929 8.560 1.00 95.38 83 TRP A CA 1
ATOM 601 C C . TRP A 1 83 ? -5.008 11.618 7.205 1.00 95.38 83 TRP A C 1
ATOM 603 O O . TRP A 1 83 ? -4.344 11.075 6.330 1.00 95.38 83 TRP A O 1
ATOM 613 N N . GLU A 1 84 ? -5.603 12.796 7.011 1.00 92.81 84 GLU A N 1
ATOM 614 C CA . GLU A 1 84 ? -5.509 13.505 5.736 1.00 92.81 84 GLU A CA 1
ATOM 615 C C . GLU A 1 84 ? -4.110 14.087 5.521 1.00 92.81 84 GLU A C 1
ATOM 617 O O . GLU A 1 84 ? -3.632 14.126 4.390 1.00 92.81 84 GLU A O 1
ATOM 622 N N . ALA A 1 85 ? -3.422 14.484 6.596 1.00 92.69 85 ALA A N 1
ATOM 623 C CA . ALA A 1 85 ? -2.015 14.859 6.514 1.00 92.69 85 ALA A CA 1
ATOM 624 C C . ALA A 1 85 ? -1.139 13.703 6.013 1.00 92.69 85 ALA A C 1
ATOM 626 O O . ALA A 1 85 ? -0.360 13.915 5.091 1.00 92.69 85 ALA A O 1
ATOM 627 N N . PHE A 1 86 ? -1.325 12.487 6.537 1.00 91.50 86 PHE A N 1
ATOM 628 C CA . PHE A 1 86 ? -0.569 11.304 6.097 1.00 91.50 86 PHE A CA 1
ATOM 629 C C . PHE A 1 86 ? -0.864 10.884 4.653 1.00 91.50 86 PHE A C 1
ATOM 631 O O . PHE A 1 86 ? -0.027 10.263 4.014 1.00 91.50 86 PHE A O 1
ATOM 638 N N . GLU A 1 87 ? -2.057 11.180 4.134 1.00 91.38 87 GLU A N 1
ATOM 639 C CA . GLU A 1 87 ? -2.384 10.896 2.733 1.00 91.38 87 GLU A CA 1
ATOM 640 C C . GLU A 1 87 ? -1.616 11.809 1.763 1.00 91.38 87 GLU A C 1
ATOM 642 O O . GLU A 1 87 ? -1.356 11.414 0.628 1.00 91.38 87 GLU A O 1
ATOM 647 N N . ARG A 1 88 ? -1.295 13.035 2.193 1.00 87.62 88 ARG A N 1
ATOM 648 C CA . ARG A 1 88 ? -0.658 14.065 1.357 1.00 87.62 88 ARG A CA 1
ATOM 649 C C . ARG A 1 88 ? 0.871 14.075 1.436 1.00 87.62 88 ARG A C 1
ATOM 651 O O . ARG A 1 88 ? 1.479 14.832 0.675 1.00 87.62 88 ARG A O 1
ATOM 658 N N . ASP A 1 89 ? 1.441 13.314 2.366 1.00 79.19 89 ASP A N 1
ATOM 659 C CA . ASP A 1 89 ? 2.886 13.146 2.558 1.00 79.19 89 ASP A CA 1
ATOM 660 C C . ASP A 1 89 ? 3.471 12.247 1.458 1.00 79.19 89 ASP A C 1
ATOM 662 O O . ASP A 1 89 ? 4.360 12.734 0.721 1.00 79.19 89 ASP A O 1
#